Protein AF-A0A7V9F524-F1 (afdb_monomer)

Nearest PDB structures (foldseek):
  4ava-assembly1_A  TM=7.639E-01  e=1.867E-02  Mycobacterium tuberculosis H37Rv
  2oh1-assembly3_C  TM=8.150E-01  e=4.429E-02  Listeria monocytogenes serotype 4b str. F2365
  4avc-assembly2_B  TM=7.647E-01  e=2.973E-02  Mycobacterium tuberculosis H37Rv
  4xpl-assembly1_A  TM=8.980E-01  e=9.197E-02  Campylobacter jejuni subsp. jejuni PT14
  4zb3-assembly1_A-2  TM=8.280E-01  e=3.473E-01  Arabidopsis thaliana

Sequence (75 aa):
GCGHAKAMLAASLPWAAEIGLDAVLVTCDDTNVASRRTIEANGGVFEDQRGEKLRYWLPTTKSVTAAVAPAHRQM

Mean predicted aligned error: 7.47 Å

Secondary structure (DSSP, 8-state):
--SHHHHHHHHHHHHHHHTT-SEEEEEEETT-HHHHHHHHTTTPEEEEEETTEEEEEEE----------------

Foldseek 3Di:
DPCVLLVVVLVVLQVCVVVPDQKDKDKDFQVCVVVVCSCVVQVWDWDDDDVRITITIHGGDHPPPPPPDDPDDDD

pLDDT: mean 88.12, std 15.1, range [53.69, 98.69]

Solvent-accessible surface area (backbone atoms only — not comparable to full-atom values): 4516 Å² total; per-residue (Å²): 131,91,57,55,70,42,54,52,54,56,64,47,30,27,56,42,26,73,77,68,37,68,55,47,83,47,73,43,51,68,86,38,59,69,56,51,53,36,42,45,75,62,60,32,42,79,73,54,71,60,87,62,35,35,35,24,44,23,71,35,48,68,69,79,73,76,78,78,73,79,86,78,72,90,130

Structure (mmCIF, N/CA/C/O backbone):
data_AF-A0A7V9F524-F1
#
_entry.id   AF-A0A7V9F524-F1
#
loop_
_atom_site.group_PDB
_atom_site.id
_atom_site.type_symbol
_atom_site.label_atom_id
_atom_site.label_alt_id
_atom_site.label_comp_id
_atom_site.label_asym_id
_atom_site.label_entity_id
_atom_site.label_seq_id
_atom_site.pdbx_PDB_ins_code
_atom_site.Cartn_x
_atom_site.Cartn_y
_atom_site.Cartn_z
_atom_site.occupancy
_atom_site.B_iso_or_equiv
_atom_site.auth_seq_id
_atom_site.auth_comp_id
_atom_site.auth_asym_id
_atom_site.auth_atom_id
_atom_site.pdbx_PDB_model_num
ATOM 1 N N . GLY A 1 1 ? 17.406 3.840 -1.935 1.00 56.16 1 GLY A N 1
ATOM 2 C CA . GLY A 1 1 ? 16.285 4.772 -1.701 1.00 56.16 1 GLY A CA 1
ATOM 3 C C . GLY A 1 1 ? 16.132 4.983 -0.212 1.00 56.16 1 GLY A C 1
ATOM 4 O O . GLY A 1 1 ? 16.190 4.009 0.522 1.00 56.16 1 GLY A O 1
ATOM 5 N N . CYS A 1 2 ? 15.987 6.223 0.242 1.00 61.91 2 CYS A N 1
ATOM 6 C CA . CYS A 1 2 ? 16.159 6.630 1.643 1.00 61.91 2 CYS A CA 1
ATOM 7 C C . CYS A 1 2 ? 15.018 6.222 2.610 1.00 61.91 2 CYS A C 1
ATOM 9 O O . CYS A 1 2 ? 14.799 6.897 3.604 1.00 61.91 2 CYS A O 1
ATOM 11 N N . GLY A 1 3 ? 14.240 5.171 2.323 1.00 73.69 3 GLY A N 1
ATOM 12 C CA . GLY A 1 3 ? 13.191 4.654 3.223 1.00 73.69 3 GLY A CA 1
ATOM 13 C C . GLY A 1 3 ? 11.947 5.538 3.424 1.00 73.69 3 GLY A C 1
ATOM 14 O O . GLY A 1 3 ? 10.947 5.043 3.938 1.00 73.69 3 GLY A O 1
ATOM 15 N N . HIS A 1 4 ? 11.954 6.797 2.973 1.00 87.56 4 HIS A N 1
ATOM 16 C CA . HIS A 1 4 ? 10.853 7.747 3.186 1.00 87.56 4 HIS A CA 1
ATOM 17 C C . HIS A 1 4 ? 9.502 7.251 2.664 1.00 87.56 4 HIS A C 1
ATOM 19 O O . HIS A 1 4 ? 8.510 7.357 3.373 1.00 87.56 4 HIS A O 1
ATOM 25 N N . ALA A 1 5 ? 9.460 6.643 1.473 1.00 89.06 5 ALA A N 1
ATOM 26 C CA . ALA A 1 5 ? 8.210 6.140 0.897 1.00 89.06 5 ALA A CA 1
ATOM 27 C C . ALA A 1 5 ? 7.531 5.093 1.797 1.00 89.06 5 ALA A C 1
ATOM 29 O O . ALA A 1 5 ? 6.313 5.109 1.954 1.00 89.06 5 ALA A O 1
ATOM 30 N N . LYS A 1 6 ? 8.321 4.228 2.452 1.00 92.62 6 LYS A N 1
ATOM 31 C CA . LYS A 1 6 ? 7.803 3.241 3.407 1.00 92.62 6 LYS A CA 1
ATOM 32 C C . LYS A 1 6 ? 7.175 3.924 4.616 1.00 92.62 6 LYS A C 1
ATOM 34 O O . LYS A 1 6 ? 6.066 3.557 4.984 1.00 92.62 6 LYS A O 1
ATOM 39 N N . ALA A 1 7 ? 7.864 4.909 5.193 1.00 93.38 7 ALA A N 1
ATOM 40 C CA . ALA A 1 7 ? 7.376 5.656 6.350 1.00 93.38 7 ALA A CA 1
ATOM 41 C C . ALA A 1 7 ? 6.128 6.491 6.022 1.00 93.38 7 ALA A C 1
ATOM 43 O O . ALA A 1 7 ? 5.185 6.514 6.804 1.00 93.38 7 ALA A O 1
ATOM 44 N N . MET A 1 8 ? 6.096 7.129 4.850 1.00 94.56 8 MET A N 1
ATOM 45 C CA . MET A 1 8 ? 4.940 7.899 4.386 1.00 94.56 8 MET A CA 1
ATOM 46 C C . MET A 1 8 ? 3.715 7.009 4.172 1.00 94.56 8 MET A C 1
ATOM 48 O O . MET A 1 8 ? 2.630 7.353 4.633 1.00 94.56 8 MET A O 1
ATOM 52 N N . LEU A 1 9 ? 3.886 5.850 3.523 1.00 95.19 9 LEU A N 1
ATOM 53 C CA . LEU A 1 9 ? 2.792 4.897 3.343 1.00 95.19 9 LEU A CA 1
ATOM 54 C C . LEU A 1 9 ? 2.276 4.402 4.700 1.00 95.19 9 LEU A C 1
ATOM 56 O O . LEU A 1 9 ? 1.076 4.485 4.946 1.00 95.19 9 LEU A O 1
ATOM 60 N N . ALA A 1 10 ? 3.170 4.002 5.611 1.00 94.38 10 ALA A N 1
ATOM 61 C CA . ALA A 1 10 ? 2.802 3.590 6.967 1.00 94.38 10 ALA A CA 1
ATOM 62 C C . ALA A 1 10 ? 1.996 4.668 7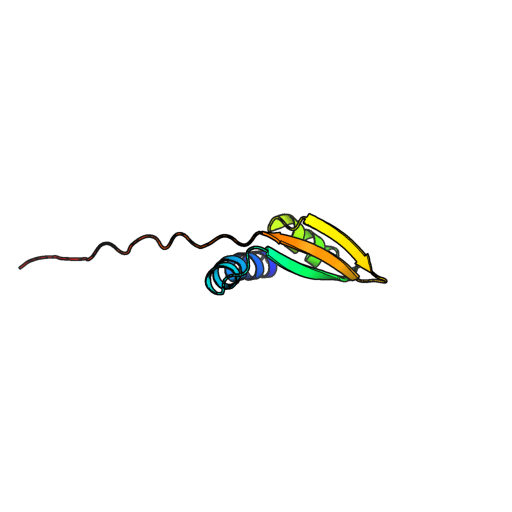.710 1.00 94.38 10 ALA A C 1
ATOM 64 O O . ALA A 1 10 ? 0.974 4.366 8.318 1.00 94.38 10 ALA A O 1
ATOM 65 N N . ALA A 1 11 ? 2.430 5.930 7.631 1.00 93.94 11 ALA A N 1
ATOM 66 C CA . ALA A 1 11 ? 1.776 7.052 8.300 1.00 93.94 11 ALA A CA 1
ATOM 67 C C . ALA A 1 11 ? 0.386 7.380 7.726 1.00 93.94 11 ALA A C 1
ATOM 69 O O . ALA A 1 11 ? -0.440 7.958 8.427 1.00 93.94 11 ALA A O 1
ATOM 70 N N . SER A 1 12 ? 0.107 7.001 6.475 1.00 94.56 12 SER A N 1
ATOM 71 C CA . SER A 1 12 ? -1.200 7.229 5.843 1.00 94.56 12 SER A CA 1
ATOM 72 C C . SER A 1 12 ? -2.280 6.220 6.259 1.00 94.56 12 SER A C 1
ATOM 74 O O . SER A 1 12 ? -3.464 6.558 6.253 1.00 94.56 12 SER A O 1
ATOM 76 N N . LEU A 1 13 ? -1.899 4.997 6.652 1.00 95.62 13 LEU A N 1
ATOM 77 C CA . LEU A 1 13 ? -2.852 3.923 6.969 1.00 95.62 13 LEU A CA 1
ATOM 78 C C . LEU A 1 13 ? -3.734 4.225 8.197 1.00 95.62 13 LEU A C 1
ATOM 80 O O . LEU A 1 13 ? -4.932 3.948 8.124 1.00 95.62 13 LEU A O 1
ATOM 84 N N . PRO A 1 14 ? -3.225 4.827 9.294 1.00 95.31 14 PRO A N 1
ATOM 85 C CA . PRO A 1 14 ? -4.077 5.258 10.399 1.00 95.31 14 PRO A CA 1
ATOM 86 C C . PRO A 1 14 ? -5.108 6.305 10.013 1.00 95.31 14 PRO A C 1
ATOM 88 O O . PRO A 1 14 ? -6.254 6.212 10.440 1.00 95.31 14 PRO A O 1
ATOM 91 N N . TRP A 1 15 ? -4.732 7.254 9.159 1.00 95.06 15 TRP A N 1
ATOM 92 C CA . TRP A 1 15 ? -5.665 8.268 8.683 1.00 95.06 15 TRP A CA 1
ATOM 93 C C . TRP A 1 15 ? -6.785 7.650 7.833 1.00 95.06 15 TRP A C 1
ATOM 95 O O . TRP A 1 15 ? -7.955 7.981 8.006 1.00 95.06 15 TRP A O 1
ATOM 105 N N . ALA A 1 16 ? -6.453 6.676 6.977 1.00 95.38 16 ALA A N 1
ATOM 106 C CA . ALA A 1 16 ? -7.456 5.905 6.242 1.00 95.38 16 ALA A CA 1
ATOM 107 C C . ALA A 1 16 ? -8.417 5.148 7.187 1.00 95.38 16 ALA A C 1
ATOM 109 O O . ALA A 1 16 ? -9.625 5.123 6.947 1.00 95.38 16 ALA A O 1
ATOM 110 N N . ALA A 1 17 ? -7.908 4.594 8.294 1.00 95.38 17 ALA A N 1
ATOM 111 C CA . ALA A 1 17 ? -8.743 3.961 9.318 1.00 95.38 17 ALA A CA 1
ATOM 112 C C . ALA A 1 17 ? -9.672 4.961 10.033 1.00 95.38 17 ALA A C 1
ATOM 114 O O . ALA A 1 17 ? -10.811 4.627 10.366 1.00 95.38 17 ALA A O 1
ATOM 115 N N . GLU A 1 18 ? -9.199 6.184 10.291 1.00 95.19 18 GLU A N 1
ATOM 116 C CA . GLU A 1 18 ? -9.972 7.245 10.954 1.00 95.19 18 GLU A CA 1
ATOM 117 C C . GLU A 1 18 ? -11.176 7.698 10.124 1.00 95.19 18 GLU A C 1
ATOM 119 O O . GLU A 1 18 ? -12.233 7.977 10.690 1.00 95.19 18 GLU A O 1
ATOM 124 N N . ILE A 1 19 ? -11.058 7.695 8.793 1.00 95.06 19 ILE A N 1
ATOM 125 C CA . ILE A 1 19 ? -12.172 8.007 7.882 1.00 95.06 19 ILE A CA 1
ATOM 126 C C . ILE A 1 19 ? -13.071 6.795 7.573 1.00 95.06 19 ILE A C 1
ATOM 128 O O . ILE A 1 19 ? -13.982 6.902 6.755 1.00 95.06 19 ILE A O 1
ATOM 132 N N . GLY A 1 20 ? -12.846 5.654 8.236 1.00 95.56 20 GLY A N 1
ATOM 133 C CA . GLY A 1 20 ? -13.714 4.475 8.163 1.00 95.56 20 GLY A CA 1
ATOM 134 C C . GLY A 1 20 ? -13.379 3.476 7.054 1.00 95.56 20 GLY A C 1
ATOM 135 O O . GLY A 1 20 ? -14.241 2.682 6.688 1.00 95.56 20 GLY A O 1
ATOM 136 N N . LEU A 1 21 ? -12.160 3.500 6.507 1.00 96.69 21 LEU A N 1
ATOM 137 C CA . LEU A 1 21 ? -11.698 2.471 5.572 1.00 96.69 21 LEU A CA 1
ATOM 138 C C . LEU A 1 21 ? -11.013 1.346 6.344 1.00 96.69 21 LEU A C 1
ATOM 140 O O . LEU A 1 2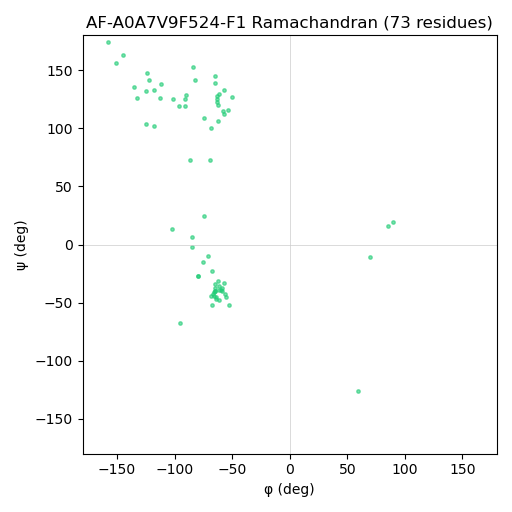1 ? -10.040 1.611 7.042 1.00 96.69 21 LEU A O 1
ATOM 144 N N . ASP A 1 22 ? -11.457 0.102 6.171 1.00 95.38 22 ASP A N 1
ATOM 145 C CA . ASP A 1 22 ? -10.822 -1.082 6.783 1.00 95.38 22 ASP A CA 1
ATOM 146 C C . ASP A 1 22 ? -9.575 -1.551 6.012 1.00 95.38 22 ASP A C 1
ATOM 148 O O . ASP A 1 22 ? -8.655 -2.151 6.571 1.00 95.38 22 ASP A O 1
ATOM 152 N N . ALA A 1 23 ? -9.529 -1.268 4.710 1.00 96.38 23 ALA A N 1
ATOM 153 C CA . ALA A 1 23 ? -8.397 -1.553 3.842 1.00 96.38 23 ALA A CA 1
ATOM 154 C C . ALA A 1 23 ? -8.323 -0.537 2.697 1.00 96.38 23 ALA A C 1
ATOM 156 O O . ALA A 1 23 ? -9.328 0.058 2.302 1.00 96.38 23 ALA A O 1
ATOM 157 N N . VAL A 1 24 ? -7.127 -0.362 2.138 1.00 97.62 24 VAL A N 1
ATOM 158 C CA . VAL A 1 24 ? -6.884 0.488 0.966 1.00 97.62 24 VAL A CA 1
ATOM 159 C C . VAL A 1 24 ? -6.259 -0.317 -0.163 1.00 97.62 24 VAL A C 1
ATOM 161 O O . VAL A 1 24 ? -5.405 -1.174 0.068 1.00 97.62 24 VAL A O 1
ATOM 164 N N . LEU A 1 25 ? -6.675 -0.022 -1.393 1.00 98.19 25 LEU A N 1
ATOM 165 C CA . LEU A 1 25 ? -6.073 -0.586 -2.593 1.00 98.19 25 LEU A CA 1
ATOM 166 C C . LEU A 1 25 ? -4.944 0.325 -3.072 1.00 98.19 25 LEU A C 1
ATOM 168 O O . LEU A 1 25 ? -5.182 1.476 -3.443 1.00 98.19 25 LEU A O 1
ATOM 172 N N . VAL A 1 26 ? -3.726 -0.202 -3.120 1.00 97.94 26 VAL A N 1
ATOM 173 C CA . VAL A 1 26 ? -2.555 0.504 -3.647 1.00 97.94 26 VAL A CA 1
ATOM 174 C C . VAL A 1 26 ? -2.105 -0.170 -4.933 1.00 97.94 26 VAL A C 1
ATOM 176 O O . VAL A 1 26 ? -2.085 -1.397 -5.037 1.00 97.94 26 VAL A O 1
ATOM 179 N N . THR A 1 27 ? -1.745 0.639 -5.927 1.00 98.06 27 THR A N 1
ATOM 180 C CA . THR A 1 27 ? -1.291 0.143 -7.228 1.00 98.06 27 THR A CA 1
ATOM 181 C C . THR A 1 27 ? 0.084 0.685 -7.579 1.00 98.06 27 THR A C 1
ATOM 183 O O . THR A 1 27 ? 0.436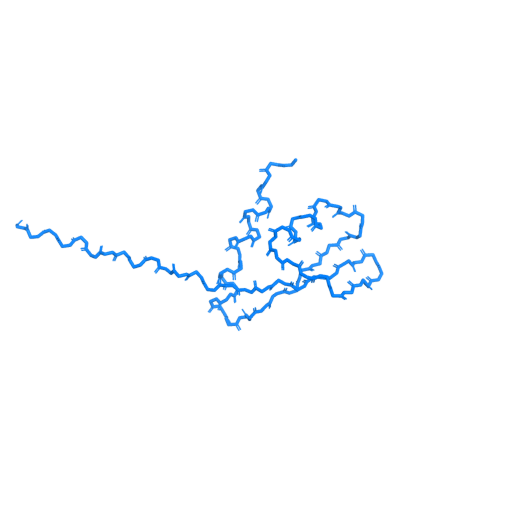 1.804 -7.200 1.00 98.06 27 THR A O 1
ATOM 186 N N . CYS A 1 28 ? 0.874 -0.106 -8.297 1.00 98.12 28 CYS A N 1
ATOM 187 C CA . CYS A 1 28 ? 2.140 0.329 -8.879 1.00 98.12 28 CYS A CA 1
ATOM 188 C C . CYS A 1 28 ? 2.372 -0.353 -10.228 1.00 98.12 28 CYS A C 1
ATOM 190 O O . CYS A 1 28 ? 1.735 -1.360 -10.528 1.00 98.12 28 CYS A O 1
ATOM 192 N N . ASP A 1 29 ? 3.290 0.182 -11.029 1.00 98.25 29 ASP A N 1
ATOM 193 C CA . ASP A 1 29 ? 3.751 -0.513 -12.233 1.00 98.25 29 ASP A CA 1
ATOM 194 C C . ASP A 1 29 ? 4.491 -1.802 -11.859 1.00 98.25 29 ASP A C 1
ATOM 196 O O . ASP A 1 29 ? 5.198 -1.849 -10.845 1.00 98.25 29 ASP A O 1
ATOM 200 N N . ASP A 1 30 ? 4.351 -2.837 -12.679 1.00 97.44 30 ASP A N 1
ATOM 201 C CA . ASP A 1 30 ? 4.996 -4.142 -12.507 1.00 97.44 30 ASP A CA 1
ATOM 202 C C . ASP A 1 30 ? 6.528 -4.073 -12.559 1.00 97.44 30 ASP A C 1
ATOM 204 O O . ASP A 1 30 ? 7.221 -4.789 -11.832 1.00 97.44 30 ASP A O 1
ATOM 208 N N . THR A 1 31 ? 7.059 -3.128 -13.329 1.00 97.88 31 THR A N 1
ATOM 209 C CA . THR A 1 31 ? 8.488 -2.808 -13.393 1.00 97.88 31 THR A CA 1
ATOM 210 C C . THR A 1 31 ? 8.988 -2.018 -12.178 1.00 97.88 31 THR A C 1
ATOM 212 O O . THR A 1 31 ? 10.197 -1.958 -11.932 1.00 97.88 31 THR A O 1
ATOM 215 N N . ASN A 1 32 ? 8.101 -1.438 -11.358 1.00 96.19 32 ASN A N 1
ATOM 216 C CA . ASN A 1 32 ? 8.487 -0.621 -10.208 1.00 96.19 32 ASN A CA 1
ATOM 217 C C . ASN A 1 32 ? 8.722 -1.468 -8.945 1.00 96.19 32 ASN A C 1
ATOM 219 O O . ASN A 1 32 ? 7.971 -1.434 -7.964 1.00 96.19 32 ASN A O 1
ATOM 223 N N . VAL A 1 33 ? 9.842 -2.195 -8.948 1.00 95.56 33 VAL A N 1
ATOM 224 C CA . VAL A 1 33 ? 10.268 -3.079 -7.847 1.00 95.56 33 VAL A CA 1
ATOM 225 C C . VAL A 1 33 ? 10.390 -2.335 -6.508 1.00 95.56 33 VAL A C 1
ATOM 227 O O . VAL A 1 33 ? 10.121 -2.909 -5.452 1.00 95.56 33 VAL A O 1
ATOM 230 N N . ALA A 1 34 ? 10.778 -1.055 -6.520 1.00 94.69 34 ALA A N 1
ATOM 231 C CA . ALA A 1 34 ? 10.917 -0.258 -5.300 1.00 94.69 34 ALA A CA 1
ATOM 232 C C . ALA A 1 34 ? 9.559 0.022 -4.633 1.00 94.69 34 ALA A C 1
ATOM 234 O O . ALA A 1 34 ? 9.432 -0.134 -3.413 1.00 94.69 34 ALA A O 1
ATOM 235 N N . SER A 1 35 ? 8.543 0.384 -5.419 1.00 95.81 35 SER A N 1
ATOM 236 C CA . SER A 1 35 ? 7.173 0.566 -4.929 1.00 95.81 35 SER A CA 1
ATOM 237 C C . SER A 1 35 ? 6.576 -0.750 -4.452 1.00 95.81 35 SER A C 1
ATOM 239 O O . SER A 1 35 ? 6.058 -0.796 -3.339 1.00 95.81 35 SER A O 1
ATOM 241 N N . ARG A 1 36 ? 6.751 -1.838 -5.213 1.00 96.75 36 ARG A N 1
ATOM 242 C CA . ARG A 1 36 ? 6.320 -3.181 -4.799 1.00 96.75 36 ARG A C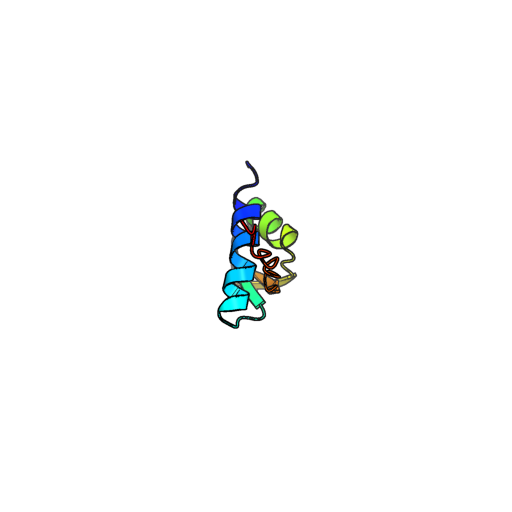A 1
ATOM 243 C C . ARG A 1 36 ? 6.866 -3.557 -3.420 1.00 96.75 36 ARG A C 1
ATOM 245 O O . ARG A 1 36 ? 6.095 -3.868 -2.519 1.00 96.75 36 ARG A O 1
ATOM 252 N N . ARG A 1 37 ? 8.182 -3.430 -3.215 1.00 96.06 37 ARG A N 1
ATOM 253 C CA . ARG A 1 37 ? 8.816 -3.699 -1.910 1.00 96.06 37 ARG A CA 1
ATOM 254 C C . ARG A 1 37 ? 8.297 -2.783 -0.805 1.00 96.06 37 ARG A C 1
ATOM 256 O O . ARG A 1 37 ? 8.191 -3.207 0.339 1.00 96.06 37 ARG A O 1
ATOM 263 N N . THR A 1 38 ? 7.998 -1.528 -1.130 1.00 96.69 38 THR A N 1
ATOM 264 C CA . THR A 1 38 ? 7.446 -0.560 -0.173 1.00 96.69 38 THR A CA 1
ATOM 265 C C . THR A 1 38 ?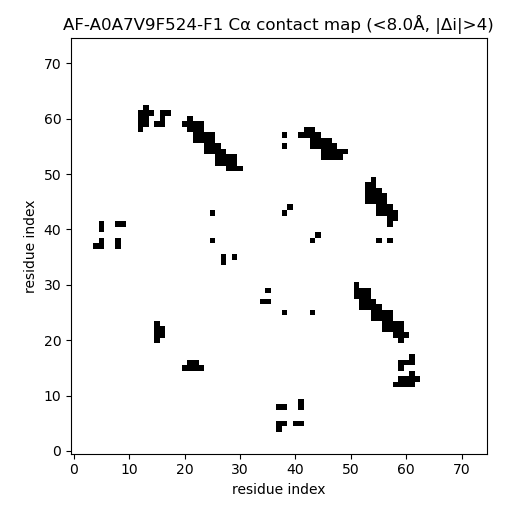 6.042 -0.958 0.278 1.00 96.69 38 THR A C 1
ATOM 267 O O . THR A 1 38 ? 5.744 -0.876 1.469 1.00 96.69 38 THR A O 1
ATOM 270 N N . ILE A 1 39 ? 5.204 -1.410 -0.655 1.00 97.12 39 ILE A N 1
ATOM 271 C CA . ILE A 1 39 ? 3.836 -1.871 -0.406 1.00 97.12 39 ILE A CA 1
ATOM 272 C C . ILE A 1 39 ? 3.846 -3.165 0.416 1.00 97.12 39 ILE A C 1
ATOM 274 O O . ILE A 1 39 ? 3.236 -3.219 1.482 1.00 97.12 39 ILE A O 1
ATOM 278 N N . GLU A 1 40 ? 4.604 -4.172 -0.022 1.00 96.19 40 GLU A N 1
ATOM 279 C CA . GLU A 1 40 ? 4.731 -5.463 0.672 1.00 96.19 40 GLU A CA 1
ATOM 280 C C . GLU A 1 40 ? 5.276 -5.275 2.101 1.00 96.19 40 GLU A C 1
ATOM 282 O O . GLU A 1 40 ? 4.76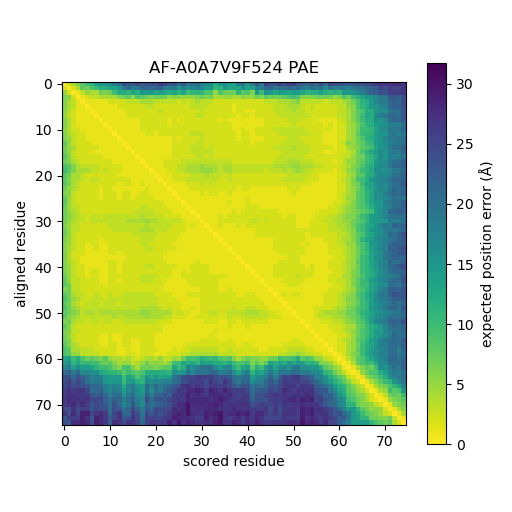6 -5.857 3.056 1.00 96.19 40 GLU A O 1
ATOM 287 N N . ALA A 1 41 ? 6.251 -4.378 2.292 1.00 95.81 41 ALA A N 1
ATOM 288 C CA . ALA A 1 41 ? 6.812 -4.078 3.610 1.00 95.81 41 ALA A CA 1
ATOM 289 C C . ALA A 1 41 ? 5.866 -3.308 4.554 1.00 95.81 41 ALA A C 1
ATOM 291 O O . ALA A 1 41 ? 6.208 -3.150 5.728 1.00 95.81 41 ALA A O 1
ATOM 292 N N . ASN A 1 42 ? 4.733 -2.807 4.053 1.00 95.69 42 ASN A N 1
ATOM 293 C CA . ASN A 1 42 ? 3.640 -2.213 4.830 1.00 95.69 42 ASN A CA 1
ATOM 294 C C . ASN A 1 42 ? 2.448 -3.176 4.997 1.00 95.69 42 ASN A C 1
ATOM 296 O O . ASN A 1 42 ? 1.372 -2.750 5.402 1.00 95.69 42 ASN A O 1
ATOM 300 N N . GLY A 1 43 ? 2.626 -4.466 4.692 1.00 95.69 43 GLY A N 1
ATOM 301 C CA . GLY A 1 43 ? 1.572 -5.475 4.828 1.00 95.69 43 GLY A CA 1
ATOM 302 C C . GLY A 1 43 ? 0.640 -5.571 3.621 1.00 95.69 43 GLY A C 1
ATOM 303 O O . GLY A 1 43 ? -0.434 -6.153 3.738 1.00 95.69 43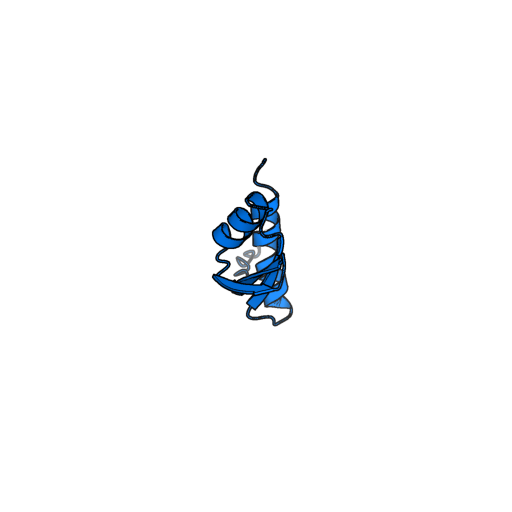 GLY A O 1
ATOM 304 N N . GLY A 1 44 ? 1.031 -5.013 2.470 1.00 97.50 44 GLY A N 1
ATOM 305 C CA . GLY A 1 44 ? 0.277 -5.158 1.230 1.00 97.50 44 GLY A CA 1
ATOM 306 C C . GLY A 1 44 ? 0.214 -6.609 0.762 1.00 97.50 44 GLY A C 1
ATOM 307 O O . GLY A 1 44 ? 1.245 -7.249 0.560 1.00 97.50 44 GLY A O 1
ATOM 308 N N . VAL A 1 45 ? -1.002 -7.103 0.546 1.00 98.00 45 VAL A N 1
ATOM 309 C CA . VAL A 1 45 ? -1.300 -8.431 0.005 1.00 98.00 45 VAL A CA 1
ATOM 310 C C . VAL A 1 45 ? -1.659 -8.284 -1.466 1.00 98.00 45 VAL A C 1
ATOM 312 O O . VAL A 1 45 ? -2.544 -7.505 -1.811 1.00 98.00 45 VAL A O 1
ATOM 315 N N . PHE A 1 46 ? -0.957 -9.011 -2.333 1.00 98.25 46 PHE A N 1
ATOM 316 C CA . PHE A 1 46 ? -1.209 -8.979 -3.772 1.00 98.25 46 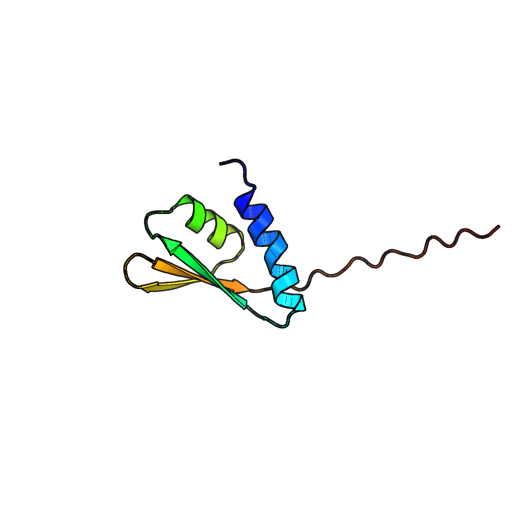PHE A CA 1
ATOM 317 C C . PHE A 1 46 ? -2.620 -9.491 -4.090 1.00 98.25 46 PHE A C 1
ATOM 319 O O . PHE A 1 46 ? -2.993 -10.575 -3.646 1.00 98.25 46 PHE A O 1
ATOM 326 N N . GLU A 1 47 ? -3.385 -8.709 -4.851 1.00 98.19 47 GLU A N 1
ATOM 327 C CA . GLU A 1 47 ? -4.719 -9.077 -5.331 1.00 98.19 47 GLU A CA 1
ATOM 328 C C . GLU A 1 47 ? -4.633 -9.666 -6.741 1.00 98.19 47 GLU A C 1
ATOM 330 O O . GLU A 1 47 ? -4.891 -10.850 -6.949 1.00 98.19 47 GLU A O 1
ATOM 335 N N . ASP A 1 48 ? -4.272 -8.829 -7.712 1.00 98.38 48 ASP A N 1
ATOM 336 C CA . ASP A 1 48 ? -4.202 -9.172 -9.125 1.00 98.38 48 ASP A CA 1
ATOM 337 C C . ASP A 1 48 ? -3.266 -8.215 -9.888 1.00 98.38 48 ASP A C 1
ATOM 339 O O . ASP A 1 48 ? -2.733 -7.232 -9.361 1.00 98.38 48 ASP A O 1
ATOM 343 N N . GLN A 1 49 ? -3.053 -8.525 -11.166 1.00 98.31 49 GLN A N 1
ATOM 344 C CA . GLN A 1 49 ? -2.395 -7.643 -12.122 1.00 98.31 49 GLN A CA 1
ATOM 345 C C . GLN A 1 49 ? -3.373 -7.312 -13.248 1.00 98.31 49 GLN A C 1
ATOM 347 O O . GLN A 1 49 ? -4.014 -8.199 -13.813 1.00 98.31 49 GLN A O 1
ATOM 352 N N . ARG A 1 50 ? -3.470 -6.026 -13.597 1.00 97.81 50 ARG A N 1
ATOM 353 C CA . ARG A 1 50 ? -4.299 -5.528 -14.701 1.00 97.81 50 ARG A CA 1
ATOM 354 C C . ARG A 1 50 ? -3.434 -4.731 -15.664 1.00 97.81 50 ARG A C 1
ATOM 356 O O . ARG A 1 50 ? -3.065 -3.593 -15.377 1.00 97.81 50 ARG A O 1
ATOM 363 N N . GLY A 1 51 ? -3.105 -5.339 -16.802 1.00 97.12 51 GLY A N 1
ATOM 364 C CA . GLY A 1 51 ? -2.089 -4.796 -17.704 1.00 97.12 51 GLY A CA 1
ATOM 365 C C . GLY A 1 51 ? -0.753 -4.674 -16.971 1.00 97.12 51 GLY A C 1
ATOM 366 O O . GLY A 1 51 ? -0.307 -5.626 -16.343 1.00 97.12 51 GLY A O 1
ATOM 367 N N . GLU A 1 52 ? -0.159 -3.488 -16.986 1.00 97.69 52 GLU A N 1
ATOM 368 C CA . GLU A 1 52 ? 1.119 -3.195 -16.316 1.00 97.69 52 GLU A CA 1
ATOM 369 C C . GLU A 1 52 ? 0.951 -2.831 -14.830 1.00 97.69 52 GLU A C 1
ATOM 371 O O . GLU A 1 52 ? 1.930 -2.579 -14.134 1.00 97.69 52 GLU A O 1
ATOM 376 N N . LYS A 1 53 ? -0.286 -2.777 -14.312 1.00 98.25 53 LYS A N 1
ATOM 377 C CA . LYS A 1 53 ? -0.558 -2.369 -12.928 1.00 98.25 53 LYS A CA 1
ATOM 378 C C . LYS A 1 53 ? -0.691 -3.577 -12.010 1.00 98.25 53 LYS A C 1
ATOM 380 O O . LYS A 1 53 ? -1.620 -4.371 -12.157 1.00 98.25 53 LYS A O 1
ATOM 385 N N . LEU A 1 54 ? 0.179 -3.657 -11.009 1.00 98.62 54 LEU A N 1
ATOM 386 C CA . LEU A 1 54 ? 0.024 -4.540 -9.855 1.00 98.62 54 LEU A CA 1
ATOM 387 C C . LEU A 1 54 ? -0.895 -3.886 -8.825 1.00 98.62 54 LEU A C 1
ATOM 389 O O . LEU A 1 54 ? -0.817 -2.674 -8.601 1.00 98.62 54 LEU A O 1
ATOM 393 N N . ARG A 1 55 ? -1.749 -4.685 -8.187 1.00 98.62 55 ARG A N 1
ATOM 394 C CA . ARG A 1 55 ? -2.755 -4.230 -7.224 1.00 98.62 55 ARG A CA 1
ATOM 395 C C . ARG A 1 55 ? -2.596 -4.976 -5.903 1.00 98.62 55 ARG A C 1
ATOM 397 O O . ARG A 1 55 ? -2.464 -6.197 -5.887 1.00 98.62 55 ARG A O 1
ATOM 404 N N . TYR A 1 56 ? -2.596 -4.231 -4.800 1.00 98.69 56 TYR A N 1
ATOM 405 C CA . TYR A 1 56 ? -2.381 -4.758 -3.455 1.00 98.69 56 TYR A CA 1
ATOM 406 C C . TYR A 1 56 ? -3.388 -4.178 -2.467 1.00 98.69 56 TYR A C 1
ATOM 408 O O . TYR A 1 56 ? -3.586 -2.963 -2.429 1.00 98.69 56 TYR A O 1
ATOM 416 N N . TRP A 1 57 ? -3.949 -5.028 -1.614 1.00 98.31 57 TRP A N 1
ATOM 417 C CA . TRP A 1 57 ? -4.743 -4.608 -0.463 1.00 98.31 57 TRP A CA 1
ATOM 418 C C . TRP A 1 57 ? -3.857 -4.420 0.761 1.00 98.31 57 TRP A C 1
ATOM 420 O O . TRP A 1 57 ? -3.101 -5.320 1.120 1.00 98.31 57 TRP A O 1
ATOM 43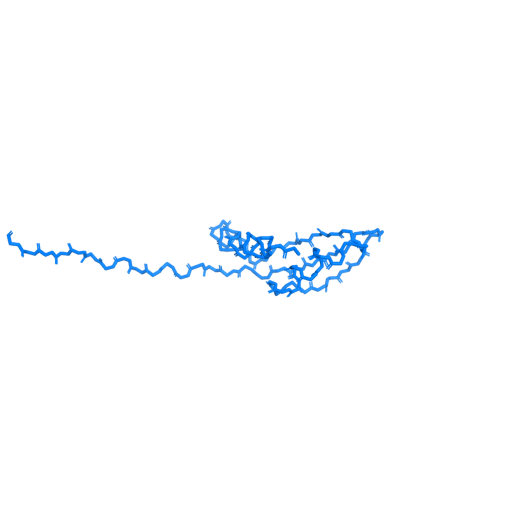0 N N . LEU A 1 58 ? -3.961 -3.268 1.419 1.00 97.75 58 LEU A N 1
ATOM 431 C CA . LEU A 1 58 ? -3.313 -3.007 2.703 1.00 97.75 58 LEU A CA 1
ATOM 432 C C . LEU A 1 58 ? -4.391 -2.861 3.778 1.00 97.75 58 LEU A C 1
ATOM 434 O O . LEU A 1 58 ? -5.276 -2.019 3.603 1.00 97.75 58 LEU A O 1
ATOM 438 N N . PRO A 1 59 ? -4.324 -3.619 4.886 1.00 95.50 59 PRO A N 1
ATOM 439 C CA . PRO A 1 59 ? -5.205 -3.382 6.020 1.00 95.50 59 PRO A CA 1
ATOM 440 C C . PRO A 1 59 ? -4.892 -2.014 6.627 1.00 95.50 59 PRO A C 1
ATOM 442 O O . PRO A 1 59 ? -3.726 -1.636 6.775 1.00 95.50 59 PRO A O 1
ATOM 445 N N . THR A 1 60 ? -5.924 -1.267 7.002 1.00 95.38 60 THR A N 1
ATOM 446 C CA . THR A 1 60 ? -5.726 -0.079 7.826 1.00 95.38 60 THR A CA 1
ATOM 447 C C . THR A 1 60 ? -5.663 -0.495 9.296 1.00 95.38 60 THR A C 1
ATOM 449 O O . THR A 1 60 ? -6.173 -1.532 9.720 1.00 95.38 60 THR A O 1
ATOM 452 N N . THR A 1 61 ? -4.969 0.292 10.105 1.00 84.75 61 THR A N 1
ATOM 453 C CA . THR A 1 61 ? -4.928 0.104 11.555 1.00 84.75 61 THR A CA 1
ATOM 454 C C . THR A 1 61 ? -5.159 1.455 12.176 1.00 84.75 61 THR A C 1
ATOM 456 O O . THR A 1 61 ? -4.443 2.401 11.859 1.00 84.75 61 THR A O 1
ATOM 459 N N . LYS A 1 62 ? -6.144 1.555 13.071 1.00 77.81 62 LYS A N 1
ATOM 460 C CA . LYS A 1 62 ? -6.312 2.771 13.863 1.00 77.81 62 LYS A CA 1
ATOM 461 C C . LYS A 1 62 ? -5.052 2.973 14.690 1.00 77.81 62 LYS A C 1
ATOM 463 O O . LYS A 1 62 ? -4.613 2.056 15.385 1.00 77.81 62 LYS A O 1
ATOM 468 N N . SER A 1 63 ? -4.483 4.172 14.628 1.00 70.25 63 SER A N 1
ATOM 469 C CA . SER A 1 63 ? -3.463 4.540 15.598 1.00 70.25 63 SER A CA 1
ATOM 470 C C . SER A 1 63 ? -4.129 4.519 16.968 1.00 70.25 63 SER A C 1
ATOM 472 O O . SER A 1 63 ? -5.113 5.226 17.192 1.00 70.25 63 SER A O 1
ATOM 474 N N . VAL A 1 64 ? -3.634 3.687 17.885 1.00 61.28 64 VAL A N 1
ATOM 475 C CA . VAL A 1 64 ? -3.990 3.851 19.292 1.00 61.28 64 VAL A CA 1
ATOM 476 C C . VAL A 1 64 ? -3.313 5.143 19.714 1.00 61.28 64 VAL A C 1
ATOM 478 O O . VAL A 1 64 ? -2.103 5.174 19.938 1.00 61.28 64 VAL A O 1
ATOM 481 N N . THR A 1 65 ? -4.074 6.233 19.763 1.00 58.59 65 THR A N 1
ATOM 482 C CA . THR A 1 65 ? -3.581 7.481 20.330 1.00 58.59 65 THR A CA 1
ATOM 483 C C . THR A 1 65 ? -3.158 7.171 21.763 1.00 58.59 65 THR A C 1
ATOM 485 O O . THR A 1 65 ? -3.994 6.831 22.600 1.00 58.59 65 THR A O 1
ATOM 488 N N . ALA A 1 66 ? -1.857 7.232 22.054 1.00 53.69 66 ALA A N 1
ATOM 489 C CA . ALA A 1 66 ? -1.399 7.224 23.432 1.00 53.69 66 ALA A CA 1
ATOM 490 C C . ALA A 1 66 ? -2.059 8.427 24.111 1.00 53.69 66 ALA A C 1
ATOM 492 O O . ALA A 1 66 ? -1.831 9.567 23.704 1.00 53.69 66 ALA A O 1
ATOM 493 N N . ALA A 1 67 ? -2.936 8.173 25.083 1.00 55.28 67 ALA A N 1
ATOM 494 C CA . ALA A 1 67 ? -3.558 9.229 25.859 1.00 55.28 67 ALA A CA 1
ATOM 495 C C . ALA A 1 67 ? -2.444 10.108 26.441 1.00 55.28 67 ALA A C 1
ATOM 497 O O . ALA A 1 67 ? -1.622 9.640 27.231 1.00 55.28 67 ALA A O 1
ATOM 498 N N . VAL A 1 68 ? -2.394 11.377 26.032 1.00 59.41 68 VAL A N 1
ATOM 499 C CA . VAL A 1 68 ? -1.591 12.381 26.727 1.00 59.41 68 VAL A CA 1
ATOM 500 C C . VAL A 1 68 ? -2.182 12.479 28.129 1.00 59.41 68 VAL A C 1
ATOM 502 O O . VAL A 1 68 ? -3.289 12.986 28.308 1.00 59.41 68 VAL A O 1
ATOM 505 N N . ALA A 1 69 ? -1.478 11.931 29.120 1.00 58.03 69 ALA A N 1
ATOM 506 C CA . ALA A 1 69 ? -1.840 12.118 30.515 1.00 58.03 69 ALA A CA 1
ATOM 507 C C . ALA A 1 69 ? -1.870 13.631 30.803 1.00 58.03 69 ALA A C 1
ATOM 509 O O . ALA A 1 69 ? -0.935 14.335 30.405 1.00 58.03 69 ALA A O 1
ATOM 510 N N . PRO A 1 70 ? -2.912 14.163 31.467 1.00 56.06 70 PRO A N 1
ATOM 511 C CA . PRO A 1 70 ? -2.932 15.571 31.807 1.00 56.06 70 PRO A CA 1
ATOM 512 C C . PRO A 1 70 ? -1.774 15.837 32.768 1.00 56.06 70 PRO A C 1
ATOM 514 O O . PRO A 1 70 ? -1.692 15.240 33.844 1.00 56.06 70 PRO A O 1
ATOM 517 N N . ALA A 1 71 ? -0.885 16.753 32.390 1.00 65.06 71 ALA A N 1
ATOM 518 C CA . ALA A 1 71 ? 0.050 17.364 33.319 1.00 65.06 71 ALA A CA 1
ATOM 519 C C . ALA A 1 71 ? -0.744 18.275 34.269 1.00 65.06 71 ALA A C 1
ATOM 521 O O . ALA A 1 71 ? -0.708 19.497 34.166 1.00 65.06 71 ALA A O 1
ATOM 522 N N . HIS A 1 72 ? -1.499 17.675 35.190 1.00 57.69 72 HIS A N 1
ATOM 523 C CA . HIS A 1 72 ? -1.876 18.359 36.412 1.00 57.69 72 HIS A CA 1
ATOM 524 C C . HIS A 1 72 ? -0.608 18.384 37.275 1.00 57.69 72 HIS A C 1
ATOM 526 O O . HIS A 1 72 ? -0.122 17.358 37.751 1.00 57.69 72 HIS A O 1
ATOM 532 N N . ARG A 1 73 ? -0.015 19.564 37.429 1.00 58.44 73 ARG A N 1
ATOM 533 C CA . ARG A 1 73 ? 0.828 19.842 38.584 1.00 58.44 73 ARG A CA 1
ATOM 534 C C . ARG A 1 73 ? 0.155 20.980 39.325 1.00 58.44 73 ARG A C 1
ATOM 536 O O . ARG A 1 73 ? 0.176 22.119 38.878 1.00 58.44 73 ARG A O 1
ATOM 543 N N . GLN A 1 74 ? -0.519 20.604 40.406 1.00 62.41 74 GLN A N 1
ATOM 544 C CA . GLN A 1 74 ? -0.869 21.499 41.499 1.00 62.41 74 GLN A CA 1
ATOM 545 C C . GLN A 1 74 ? 0.386 22.254 41.951 1.00 62.41 74 GLN A C 1
ATOM 547 O O . GLN A 1 74 ? 1.406 21.614 42.220 1.00 62.41 74 GLN A O 1
ATOM 552 N N . MET A 1 75 ? 0.305 23.584 42.005 1.00 54.22 75 MET A N 1
ATOM 553 C CA . MET A 1 75 ? 0.421 24.433 43.205 1.00 54.22 75 MET A CA 1
ATOM 554 C C . MET A 1 75 ? 0.351 25.902 42.794 1.00 54.22 75 MET A C 1
ATOM 556 O O . MET A 1 75 ? 1.108 26.290 41.878 1.00 54.22 75 MET A O 1
#

Radius of gyration: 16.91 Å; Cα contacts (8 Å, |Δi|>4): 96; chains: 1; bounding box: 30×34×61 Å